Protein AF-A0A662H1N3-F1 (afdb_monomer_lite)

Secondary structure (DSSP, 8-state):
--HHHHHHHHHHHH-SSEEEEEEGGGHHHHHHHHHHTTEEEEEEEEEEEEEE--STT--SSEEEEEEEEEEEEE-

Foldseek 3Di:
DCPVLVVVVVVVVPDQKDKDKDFPVCVVVVQVSQVVVQKHKDFDDWDFDWDADPDPPDPDRTDTTTITIMMIGGD

pLDDT: mean 92.5, std 8.3, range [57.66, 98.5]

Sequence (75 aa):
KGYDTFFLKV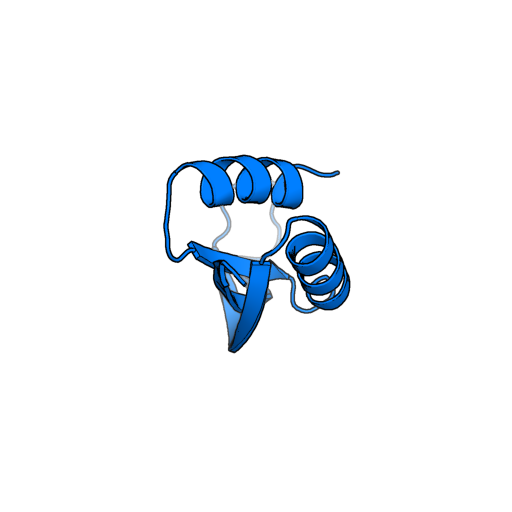AFKVARKVYSLHKSSTVEYIKTFSEKEGWISTVLLEEKFPLKRLYPFHRKKVHLVDVSLLAFKPR

Structure (mmCIF, N/CA/C/O backbone):
data_AF-A0A662H1N3-F1
#
_entry.id   AF-A0A662H1N3-F1
#
loop_
_atom_site.group_PDB
_atom_site.id
_atom_site.type_symbol
_atom_site.label_atom_id
_atom_site.label_alt_id
_atom_site.label_comp_id
_atom_site.label_asym_id
_atom_site.label_entity_id
_atom_site.label_seq_id
_atom_site.pdbx_PDB_ins_code
_atom_site.Cartn_x
_atom_site.Cartn_y
_atom_site.Cartn_z
_atom_site.occupancy
_atom_site.B_iso_or_equiv
_atom_site.auth_seq_id
_atom_site.auth_comp_id
_atom_site.auth_asym_id
_atom_site.auth_atom_id
_a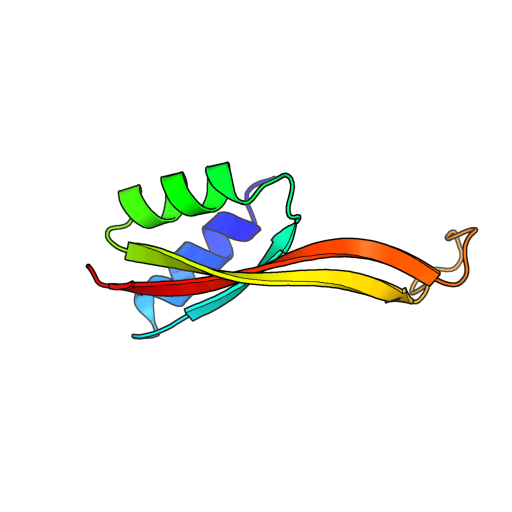tom_site.pdbx_PDB_model_num
ATOM 1 N N . LYS A 1 1 ? -1.402 12.371 -8.879 1.00 57.66 1 LYS A N 1
ATOM 2 C CA . LYS A 1 1 ? -0.878 11.933 -7.557 1.00 57.66 1 LYS A CA 1
ATOM 3 C C . LYS A 1 1 ? -2.078 11.805 -6.621 1.00 57.66 1 LYS A C 1
ATOM 5 O O . LYS A 1 1 ? -2.906 12.698 -6.675 1.00 57.66 1 LYS A O 1
ATOM 10 N N . GLY A 1 2 ? -2.215 10.718 -5.854 1.00 79.25 2 GLY A N 1
ATOM 11 C CA . GLY A 1 2 ? -3.337 10.525 -4.910 1.00 79.25 2 GLY A CA 1
ATOM 12 C C . GLY A 1 2 ? -4.408 9.505 -5.322 1.00 79.25 2 GLY A C 1
ATOM 13 O O . GLY A 1 2 ? -5.337 9.267 -4.561 1.00 79.25 2 GLY A O 1
ATOM 14 N N . TYR A 1 3 ? -4.283 8.866 -6.489 1.00 89.19 3 TYR A N 1
ATOM 15 C CA . TYR A 1 3 ? -5.227 7.817 -6.890 1.00 89.19 3 TYR A CA 1
ATOM 16 C C . TYR A 1 3 ? -5.151 6.5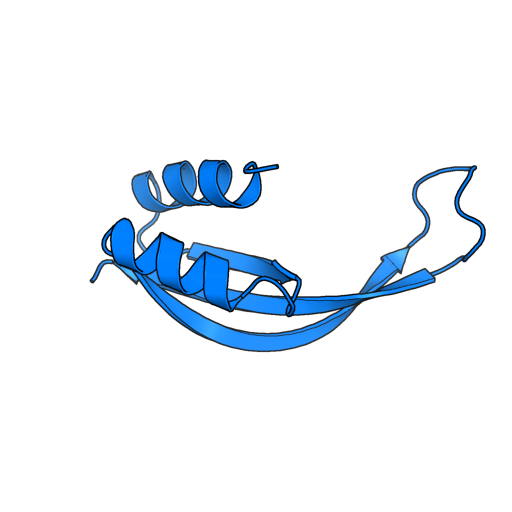82 -5.982 1.00 89.19 3 TYR A C 1
ATOM 18 O O . TYR A 1 3 ? -6.191 6.006 -5.681 1.00 89.19 3 TYR A O 1
ATOM 26 N N . ASP A 1 4 ? -3.959 6.232 -5.481 1.00 89.94 4 ASP A N 1
ATOM 27 C CA . ASP A 1 4 ? -3.781 5.108 -4.551 1.00 89.94 4 ASP A CA 1
ATOM 28 C C . ASP A 1 4 ? -4.606 5.298 -3.271 1.00 89.94 4 ASP A C 1
ATOM 30 O O . ASP A 1 4 ? -5.320 4.398 -2.838 1.00 89.94 4 ASP A O 1
ATOM 34 N N . THR A 1 5 ? -4.565 6.496 -2.683 1.00 94.00 5 THR A N 1
ATOM 35 C CA . THR A 1 5 ? -5.311 6.796 -1.457 1.00 94.00 5 THR A CA 1
ATOM 36 C C . THR A 1 5 ? -6.799 6.973 -1.727 1.00 94.00 5 THR A C 1
ATOM 38 O O . THR A 1 5 ? -7.605 6.517 -0.923 1.00 94.00 5 THR A O 1
ATOM 41 N N . PHE A 1 6 ? -7.195 7.555 -2.865 1.00 95.75 6 PHE A N 1
ATOM 42 C CA . PHE A 1 6 ? -8.605 7.621 -3.264 1.00 95.75 6 PHE A CA 1
ATOM 43 C C . PHE A 1 6 ? -9.220 6.225 -3.425 1.00 95.75 6 PHE A C 1
ATOM 45 O O . PHE A 1 6 ? -10.299 5.964 -2.895 1.00 95.75 6 PHE A O 1
ATOM 52 N N . PHE A 1 7 ? -8.506 5.312 -4.089 1.00 96.00 7 PHE A N 1
ATOM 53 C CA . PHE A 1 7 ? -8.907 3.914 -4.208 1.00 96.00 7 PHE A CA 1
ATOM 54 C C . PHE A 1 7 ? -9.079 3.266 -2.829 1.00 96.00 7 PHE A C 1
ATOM 56 O O . PHE A 1 7 ? -10.131 2.691 -2.550 1.00 96.00 7 PHE A O 1
ATOM 63 N N . LEU A 1 8 ? -8.093 3.425 -1.938 1.00 97.12 8 LEU A N 1
ATOM 64 C CA . LEU A 1 8 ? -8.161 2.873 -0.583 1.00 97.12 8 LEU A CA 1
ATOM 65 C C . LEU A 1 8 ? -9.331 3.447 0.230 1.00 97.12 8 LEU A C 1
ATOM 67 O O . LEU A 1 8 ? -10.012 2.676 0.898 1.00 97.12 8 LEU A O 1
ATOM 71 N N . LYS A 1 9 ? -9.647 4.749 0.123 1.00 96.81 9 LYS A N 1
ATOM 72 C CA . LYS A 1 9 ? -10.831 5.335 0.792 1.00 96.81 9 LYS A CA 1
ATOM 73 C C . LYS A 1 9 ? -12.124 4.651 0.390 1.00 96.81 9 LYS A C 1
ATOM 75 O O . LYS A 1 9 ? -13.002 4.463 1.225 1.00 96.81 9 LYS A O 1
ATOM 80 N N . VAL A 1 10 ? -12.277 4.334 -0.893 1.00 97.38 10 VAL A N 1
ATOM 81 C CA . VAL A 1 10 ? -13.470 3.638 -1.380 1.00 97.38 10 VAL A CA 1
ATOM 82 C C . VAL A 1 10 ? -13.443 2.181 -0.925 1.00 97.38 10 VAL A C 1
ATOM 84 O O . VAL A 1 10 ? -14.441 1.703 -0.393 1.00 97.38 10 VAL A O 1
ATOM 87 N N . ALA A 1 11 ? -12.299 1.500 -1.040 1.00 97.81 11 ALA A N 1
ATOM 88 C CA . ALA A 1 11 ? -12.139 0.109 -0.613 1.00 97.81 11 ALA A CA 1
ATOM 89 C C . ALA A 1 11 ? -12.463 -0.089 0.880 1.00 97.81 11 ALA A C 1
ATOM 91 O O . ALA A 1 11 ? -13.189 -1.015 1.240 1.00 97.81 11 ALA A O 1
ATOM 92 N N . PHE A 1 12 ? -12.004 0.824 1.739 1.00 97.81 12 PHE A N 1
ATOM 93 C CA . PHE A 1 12 ? -12.276 0.825 3.179 1.00 97.81 12 PHE A CA 1
ATOM 94 C C . PHE A 1 12 ? -13.757 1.031 3.529 1.00 97.81 12 PHE A C 1
ATOM 96 O O . PHE A 1 12 ? -14.188 0.639 4.607 1.00 97.81 12 PHE A O 1
ATOM 103 N N . LYS A 1 13 ? -14.570 1.601 2.634 1.00 97.44 13 LYS A N 1
ATOM 104 C CA . LYS A 1 13 ? -16.017 1.752 2.864 1.00 97.44 13 LYS A CA 1
ATOM 105 C C . LYS A 1 13 ? -16.817 0.496 2.529 1.00 97.44 13 LYS A C 1
ATOM 107 O O . LYS A 1 13 ? -17.917 0.333 3.044 1.00 97.44 13 LYS A O 1
ATOM 112 N N . VAL A 1 14 ? -16.303 -0.358 1.643 1.00 97.38 14 VAL A N 1
ATOM 113 C CA . VAL A 1 14 ? -17.082 -1.457 1.041 1.00 97.38 14 VAL A CA 1
ATOM 114 C C . VAL A 1 14 ? -16.610 -2.849 1.456 1.00 97.38 14 VAL A C 1
ATOM 116 O O . VAL A 1 14 ? -17.318 -3.826 1.231 1.00 97.38 14 VAL A O 1
ATOM 119 N N . ALA A 1 15 ? -15.428 -2.964 2.063 1.00 97.06 15 ALA A N 1
ATOM 120 C CA . ALA A 1 15 ? -14.841 -4.240 2.457 1.00 97.06 15 ALA A CA 1
ATOM 121 C C . ALA A 1 15 ? -14.467 -4.259 3.944 1.00 97.06 15 ALA A C 1
ATOM 123 O O . ALA A 1 15 ? -14.236 -3.222 4.549 1.00 97.06 15 ALA A O 1
ATOM 124 N N . ARG A 1 16 ? -14.369 -5.461 4.534 1.00 96.38 16 ARG A N 1
ATOM 125 C CA . ARG A 1 16 ? -13.842 -5.686 5.902 1.00 96.38 16 ARG A CA 1
ATOM 126 C C . ARG A 1 16 ? -12.360 -6.068 5.926 1.00 96.38 16 ARG A C 1
ATOM 128 O O . ARG A 1 16 ? -11.733 -6.065 6.979 1.00 96.38 16 ARG A O 1
ATOM 135 N N . LYS A 1 17 ? -11.814 -6.452 4.773 1.00 97.75 17 LYS A N 1
ATOM 136 C CA . LYS A 1 17 ? -10.396 -6.726 4.542 1.00 97.75 17 LYS A CA 1
ATOM 137 C C . LYS A 1 17 ? -10.055 -6.242 3.143 1.00 97.75 17 LYS A C 1
ATOM 139 O O . LYS A 1 17 ? -10.802 -6.534 2.212 1.00 97.75 17 LYS A O 1
ATOM 144 N N . VAL A 1 18 ? -8.947 -5.532 2.997 1.00 98.25 18 VAL A N 1
ATOM 145 C CA . VAL A 1 18 ? -8.461 -5.048 1.699 1.00 98.25 18 VAL A CA 1
ATOM 146 C C . VAL A 1 18 ? -7.055 -5.583 1.486 1.00 98.25 18 VAL A C 1
ATOM 148 O O . VAL A 1 18 ? -6.250 -5.566 2.410 1.00 98.25 18 VAL A O 1
ATOM 151 N N . TYR A 1 19 ? -6.766 -6.051 0.276 1.00 97.88 19 TYR A N 1
ATOM 152 C CA . TYR A 1 19 ? -5.427 -6.447 -0.149 1.00 97.88 19 TYR A CA 1
ATOM 153 C C . TYR A 1 19 ? -5.056 -5.599 -1.356 1.00 97.88 19 TYR A C 1
ATOM 155 O O . TYR A 1 19 ? -5.841 -5.504 -2.298 1.00 97.88 19 TYR A O 1
ATOM 163 N N . SER A 1 20 ? -3.896 -4.952 -1.320 1.00 96.81 20 SER A N 1
ATOM 164 C CA . SER A 1 20 ? -3.485 -4.043 -2.388 1.00 96.81 20 SER A CA 1
ATOM 165 C C . SER A 1 20 ? -1.971 -4.027 -2.553 1.00 96.81 20 SER A C 1
ATOM 167 O O . SER A 1 20 ? -1.227 -4.066 -1.571 1.00 96.81 20 SER A O 1
ATOM 169 N N . LEU A 1 21 ? -1.525 -3.967 -3.808 1.00 96.31 21 LEU A N 1
ATOM 170 C CA . LEU A 1 21 ? -0.121 -3.814 -4.172 1.00 96.31 21 LEU A CA 1
ATOM 171 C C . LEU A 1 21 ? 0.213 -2.328 -4.281 1.00 96.31 21 LEU A C 1
ATOM 173 O O . LEU A 1 21 ? -0.452 -1.581 -4.996 1.00 96.31 21 LEU A O 1
ATOM 177 N N . HIS A 1 22 ? 1.283 -1.913 -3.614 1.00 95.38 22 HIS A N 1
ATOM 178 C CA . HIS A 1 22 ? 1.817 -0.557 -3.702 1.00 95.38 22 HIS A CA 1
ATOM 179 C C . HIS A 1 22 ? 3.318 -0.613 -3.978 1.00 95.38 22 HIS A C 1
ATOM 181 O O . HIS A 1 22 ? 3.970 -1.602 -3.657 1.00 95.38 22 HIS A O 1
ATOM 187 N N . LYS A 1 23 ? 3.896 0.444 -4.562 1.00 95.19 23 LYS A N 1
ATOM 188 C CA . LYS A 1 23 ? 5.358 0.516 -4.721 1.00 95.19 23 LYS A CA 1
ATOM 189 C C . LYS A 1 23 ? 6.022 0.444 -3.351 1.00 95.19 23 LYS A C 1
ATOM 191 O O . LYS A 1 23 ? 5.625 1.200 -2.459 1.00 95.19 23 LYS A O 1
ATOM 196 N N . SER A 1 24 ? 7.066 -0.370 -3.211 1.00 95.81 24 SER A N 1
ATOM 197 C CA . SER A 1 24 ? 7.761 -0.553 -1.929 1.00 95.81 24 SER A CA 1
ATOM 198 C C . SER A 1 24 ? 8.270 0.775 -1.359 1.00 95.81 24 SER A C 1
ATOM 200 O O . SER A 1 24 ? 8.104 1.059 -0.177 1.00 95.81 24 SER A O 1
ATOM 202 N N . SER A 1 25 ? 8.735 1.683 -2.224 1.00 95.62 25 SER A N 1
ATOM 203 C CA . SER A 1 25 ? 9.188 3.030 -1.839 1.00 95.62 25 SER A CA 1
ATOM 204 C C . SER A 1 25 ? 8.093 3.949 -1.269 1.00 95.62 25 SER A C 1
ATOM 206 O O . SER A 1 25 ? 8.396 5.049 -0.820 1.00 95.62 25 SER A O 1
ATOM 208 N N . THR A 1 26 ? 6.817 3.560 -1.345 1.00 95.25 26 THR A N 1
ATOM 209 C CA . THR A 1 26 ? 5.662 4.366 -0.899 1.00 95.25 26 THR A CA 1
ATOM 210 C C . THR A 1 26 ? 4.898 3.741 0.266 1.00 95.25 26 THR A C 1
ATOM 212 O O . THR A 1 26 ? 3.920 4.318 0.734 1.00 95.25 26 THR A O 1
ATOM 215 N N . VAL A 1 27 ? 5.341 2.582 0.758 1.00 95.94 27 VAL A N 1
ATOM 216 C CA . VAL A 1 27 ? 4.646 1.809 1.797 1.00 95.94 27 VAL A CA 1
ATOM 217 C C . VAL A 1 27 ? 4.409 2.628 3.060 1.00 95.94 27 VAL A C 1
ATOM 219 O O . VAL A 1 27 ? 3.303 2.605 3.588 1.00 95.94 27 VAL A O 1
ATOM 222 N N . GLU A 1 28 ? 5.397 3.398 3.512 1.00 96.56 28 GLU A N 1
ATOM 223 C CA . GLU A 1 28 ? 5.276 4.181 4.748 1.00 96.56 28 GLU A CA 1
ATOM 224 C C . GLU A 1 28 ? 4.184 5.256 4.662 1.00 96.56 28 GLU A C 1
ATOM 226 O O . GLU A 1 28 ? 3.399 5.461 5.592 1.00 96.56 28 GLU A O 1
ATOM 231 N N . TYR A 1 29 ? 4.060 5.880 3.489 1.00 96.31 29 TYR A N 1
ATOM 232 C CA . TYR A 1 29 ? 2.977 6.815 3.211 1.00 96.31 29 TYR A CA 1
ATOM 233 C C . TYR A 1 29 ? 1.608 6.121 3.253 1.00 96.31 29 TYR A C 1
ATOM 235 O O . TYR A 1 29 ? 0.667 6.659 3.836 1.00 96.31 29 TYR A O 1
ATOM 243 N N . ILE A 1 30 ? 1.497 4.914 2.684 1.00 97.06 30 ILE A N 1
ATOM 244 C CA . ILE A 1 30 ? 0.253 4.131 2.693 1.00 97.06 30 ILE A CA 1
ATOM 245 C C . ILE A 1 30 ? -0.122 3.683 4.110 1.00 97.06 30 ILE A C 1
ATOM 247 O O . ILE A 1 30 ? -1.290 3.794 4.473 1.00 97.06 30 ILE A O 1
ATOM 251 N N . LYS A 1 31 ? 0.847 3.251 4.928 1.00 97.31 31 LYS A N 1
ATOM 252 C CA . LYS A 1 31 ? 0.627 2.891 6.339 1.00 97.31 31 LYS A CA 1
ATOM 253 C C . LYS A 1 31 ? 0.073 4.072 7.133 1.00 97.31 31 LYS A C 1
ATOM 255 O O . LYS A 1 31 ? -1.009 3.970 7.711 1.00 97.31 31 LYS A O 1
ATOM 260 N N . THR A 1 32 ? 0.760 5.216 7.061 1.00 97.50 32 THR A N 1
ATOM 261 C CA . THR A 1 32 ? 0.337 6.465 7.716 1.00 97.50 32 THR A CA 1
ATOM 262 C C . THR A 1 32 ? -1.060 6.888 7.259 1.00 97.50 32 THR A C 1
ATOM 264 O O . THR A 1 32 ? -1.880 7.344 8.053 1.00 97.50 32 THR A O 1
ATOM 267 N N . PHE A 1 33 ? -1.349 6.755 5.963 1.00 97.12 33 PHE A N 1
ATOM 268 C CA . PHE A 1 33 ? -2.665 7.052 5.414 1.00 97.12 33 PHE A CA 1
ATOM 269 C C . PHE A 1 33 ? -3.744 6.111 5.973 1.00 97.12 33 PHE A C 1
ATOM 271 O O . PHE A 1 33 ? -4.777 6.591 6.431 1.00 97.12 33 PHE A O 1
ATOM 278 N N . SER A 1 34 ? -3.509 4.795 5.978 1.00 97.12 34 SER A N 1
ATOM 279 C CA . SER A 1 34 ? -4.486 3.830 6.493 1.00 97.12 34 SER A CA 1
ATOM 280 C C . SER A 1 34 ? -4.759 4.002 7.983 1.00 97.12 34 SER A C 1
ATOM 282 O O . SER A 1 34 ? -5.915 3.934 8.391 1.00 97.12 34 SER A O 1
ATOM 284 N N . GLU A 1 35 ? -3.734 4.316 8.778 1.00 97.75 35 GLU A N 1
ATOM 285 C CA . GLU A 1 35 ? -3.899 4.564 10.210 1.00 97.75 35 GLU A CA 1
ATOM 286 C C . GLU A 1 35 ? -4.813 5.770 10.470 1.00 97.75 35 GLU A C 1
ATOM 288 O O . GLU A 1 35 ? -5.726 5.687 11.291 1.00 97.75 35 GLU A O 1
ATOM 293 N N . LYS A 1 36 ? -4.638 6.860 9.707 1.00 97.50 36 LYS A N 1
ATOM 294 C CA . LYS A 1 36 ? -5.502 8.053 9.780 1.00 97.50 36 LYS A CA 1
ATOM 295 C C . LYS A 1 36 ? -6.955 7.774 9.402 1.00 97.50 36 LYS A C 1
ATOM 297 O O . LYS A 1 36 ? -7.845 8.458 9.894 1.00 97.50 36 LYS A O 1
ATOM 302 N N . GLU A 1 37 ? -7.199 6.792 8.541 1.00 96.94 37 GLU A N 1
ATOM 303 C CA . GLU A 1 37 ? -8.549 6.376 8.143 1.00 96.94 37 GLU A CA 1
ATOM 304 C C . GLU A 1 37 ? -9.138 5.306 9.088 1.00 96.94 37 GLU A C 1
ATOM 306 O O . GLU A 1 37 ? -10.237 4.816 8.839 1.00 96.94 37 GLU A O 1
ATOM 311 N N . GLY A 1 38 ? -8.445 4.940 10.177 1.00 97.69 38 GLY A N 1
ATOM 312 C CA . GLY A 1 38 ? -8.930 3.975 11.173 1.00 97.69 38 GLY A CA 1
ATOM 313 C C . GLY A 1 38 ? -8.664 2.509 10.819 1.00 97.69 38 GLY A C 1
ATOM 314 O O . GLY A 1 38 ? -9.371 1.618 11.290 1.00 97.69 38 GLY A O 1
ATOM 315 N N . TRP A 1 39 ? -7.660 2.245 9.983 1.00 98.38 39 TRP A N 1
ATOM 316 C CA . TRP A 1 39 ? -7.304 0.909 9.511 1.00 98.38 39 TRP A CA 1
ATOM 317 C C . TRP A 1 39 ? -5.902 0.503 9.960 1.00 98.38 39 TRP A C 1
ATOM 319 O O . TRP A 1 39 ? -4.971 1.302 9.984 1.00 98.38 39 TRP A O 1
ATOM 329 N N . ILE A 1 40 ? -5.740 -0.780 10.272 1.00 98.00 40 ILE A N 1
ATOM 330 C CA . ILE A 1 40 ? -4.447 -1.411 10.535 1.00 98.00 40 ILE A CA 1
ATOM 331 C C . ILE A 1 40 ? -3.938 -2.009 9.227 1.00 98.00 40 ILE A C 1
ATOM 333 O O . ILE A 1 40 ? -4.645 -2.794 8.593 1.00 98.00 40 ILE A O 1
ATOM 337 N N . SER A 1 41 ? -2.700 -1.687 8.857 1.00 97.94 41 SER A N 1
ATOM 338 C CA . SER A 1 41 ? -2.019 -2.223 7.674 1.00 97.94 41 SER A CA 1
ATOM 339 C C . SER A 1 41 ? -0.868 -3.164 8.039 1.00 97.94 41 SER A C 1
ATOM 341 O O . SER A 1 41 ? -0.073 -2.857 8.928 1.00 97.94 41 SER A O 1
ATOM 343 N N . THR A 1 42 ? -0.710 -4.264 7.304 1.00 98.25 42 THR A N 1
ATOM 344 C CA . THR A 1 42 ? 0.395 -5.225 7.450 1.00 98.25 42 THR A CA 1
ATOM 345 C C . THR A 1 42 ? 0.997 -5.531 6.084 1.00 98.25 42 THR A C 1
ATOM 347 O O . THR A 1 42 ? 0.267 -5.859 5.151 1.00 98.25 42 THR A O 1
ATOM 350 N N . VAL A 1 43 ? 2.323 -5.433 5.959 1.00 98.00 43 VAL A N 1
ATOM 351 C CA . VAL A 1 43 ? 3.035 -5.886 4.755 1.00 98.00 43 VAL A CA 1
ATOM 352 C C . VAL A 1 43 ? 3.112 -7.407 4.805 1.00 98.00 43 VAL A C 1
ATOM 354 O O . VAL A 1 43 ? 3.624 -7.962 5.773 1.00 98.00 43 VAL A O 1
ATOM 357 N N . LEU A 1 44 ? 2.563 -8.070 3.792 1.00 97.50 44 LEU A N 1
ATOM 358 C CA . LEU A 1 44 ? 2.532 -9.529 3.699 1.00 97.50 44 LEU A CA 1
ATOM 359 C C . LEU A 1 44 ? 3.676 -10.092 2.862 1.00 97.50 44 LEU A C 1
ATOM 361 O O . LEU A 1 44 ? 4.142 -11.195 3.125 1.00 97.50 44 LEU A O 1
ATOM 365 N N . LEU A 1 45 ? 4.085 -9.354 1.833 1.00 96.56 45 LEU A N 1
ATOM 366 C CA . LEU A 1 45 ? 5.097 -9.779 0.876 1.00 96.56 45 LEU A CA 1
ATOM 367 C C . LEU A 1 45 ? 5.736 -8.552 0.231 1.00 96.56 45 LEU A C 1
ATOM 369 O O . LEU A 1 45 ? 5.055 -7.551 0.002 1.00 96.56 45 LEU A O 1
ATOM 373 N N . GLU A 1 46 ? 7.013 -8.668 -0.113 1.00 96.88 46 GLU A N 1
ATOM 374 C CA . GLU A 1 46 ? 7.719 -7.746 -0.998 1.00 96.88 46 GLU A CA 1
ATOM 375 C C . GLU A 1 46 ? 8.253 -8.533 -2.194 1.00 96.88 46 GLU A C 1
ATOM 377 O O . GLU A 1 46 ? 8.854 -9.594 -2.026 1.00 96.88 46 GLU A O 1
ATOM 382 N N . GLU A 1 47 ? 7.997 -8.048 -3.407 1.00 94.75 47 GLU A N 1
ATOM 383 C CA . GLU A 1 47 ? 8.318 -8.766 -4.637 1.00 94.75 47 GLU A CA 1
ATOM 384 C C . GLU A 1 47 ? 8.744 -7.811 -5.760 1.00 94.75 47 GLU A C 1
ATOM 386 O O . GLU A 1 47 ? 8.291 -6.669 -5.858 1.00 94.75 47 GLU A O 1
ATOM 391 N N . LYS A 1 48 ? 9.598 -8.310 -6.660 1.00 94.31 48 LYS A N 1
ATOM 392 C CA . LYS A 1 48 ? 9.916 -7.664 -7.938 1.00 94.31 48 LYS A CA 1
ATOM 393 C C . LYS A 1 48 ? 8.895 -8.060 -8.995 1.00 94.31 48 LYS A C 1
ATOM 395 O O . LYS A 1 48 ? 9.072 -9.053 -9.698 1.00 94.31 48 LYS A O 1
ATOM 400 N N . PHE A 1 49 ? 7.850 -7.257 -9.147 1.00 91.38 49 PHE A N 1
ATOM 401 C CA . PHE A 1 49 ? 6.765 -7.554 -10.071 1.00 91.38 49 PHE A CA 1
ATOM 402 C C . PHE A 1 49 ? 7.150 -7.232 -11.527 1.00 91.38 49 PHE A C 1
ATOM 404 O O . PHE A 1 49 ? 7.536 -6.094 -11.827 1.00 91.38 49 PHE A O 1
ATOM 411 N N . PRO A 1 50 ? 7.044 -8.195 -12.464 1.00 90.44 50 PRO A N 1
ATOM 412 C CA . PRO A 1 50 ? 7.385 -7.972 -13.861 1.00 90.44 50 PRO A CA 1
ATOM 413 C C . PRO A 1 50 ? 6.249 -7.275 -14.615 1.00 90.44 50 PRO A C 1
ATOM 415 O O . PRO A 1 50 ? 5.231 -7.873 -14.958 1.00 90.44 50 PRO A O 1
ATOM 418 N N . LEU A 1 51 ? 6.457 -6.011 -14.979 1.00 87.12 51 LEU A N 1
ATOM 419 C CA . LEU A 1 51 ? 5.580 -5.291 -15.895 1.00 87.12 51 LEU A CA 1
ATOM 420 C C . LEU A 1 51 ? 6.019 -5.534 -17.337 1.00 87.12 51 LEU A C 1
ATOM 422 O O . LEU A 1 51 ? 7.078 -5.075 -17.782 1.00 87.12 51 LEU A O 1
ATOM 426 N N . LYS A 1 52 ? 5.182 -6.259 -18.083 1.00 85.00 52 LYS A N 1
ATOM 427 C CA . LYS A 1 52 ? 5.333 -6.406 -19.533 1.00 85.00 52 LYS A CA 1
ATOM 428 C C . LYS A 1 52 ? 5.083 -5.063 -20.214 1.00 85.00 52 LYS A C 1
ATOM 430 O O . LYS A 1 52 ? 4.268 -4.253 -19.773 1.00 85.00 52 LYS A O 1
ATOM 435 N N . ARG A 1 53 ? 5.769 -4.831 -21.328 1.00 79.62 53 ARG A N 1
ATOM 436 C CA . ARG A 1 53 ? 5.530 -3.662 -22.174 1.00 79.62 53 ARG A CA 1
ATOM 437 C C . ARG A 1 53 ? 4.079 -3.649 -22.678 1.00 79.62 53 ARG A C 1
ATOM 439 O O . ARG A 1 53 ? 3.684 -4.533 -23.427 1.00 79.62 53 ARG A O 1
ATOM 446 N N . LEU A 1 54 ? 3.342 -2.597 -22.322 1.00 77.00 54 LEU A N 1
ATOM 447 C CA . LEU A 1 54 ? 1.989 -2.341 -22.834 1.00 77.00 54 LEU A CA 1
ATOM 448 C C . LEU A 1 54 ? 1.960 -1.344 -24.004 1.00 77.00 54 LEU A C 1
ATOM 450 O O . LEU A 1 54 ? 1.095 -1.448 -24.864 1.00 77.00 54 LEU A O 1
ATOM 454 N N . TYR A 1 55 ? 2.923 -0.413 -24.074 1.00 75.81 55 TYR A N 1
ATOM 455 C CA . TYR A 1 55 ? 2.917 0.670 -25.064 1.00 75.81 55 TYR A CA 1
ATOM 456 C C . TYR A 1 55 ? 4.099 0.638 -26.054 1.00 75.81 55 TYR A C 1
ATOM 458 O O . TYR A 1 55 ? 5.199 0.206 -25.685 1.00 75.81 55 TYR A O 1
ATOM 466 N N . PRO A 1 56 ? 3.920 1.151 -27.293 1.00 71.56 56 PRO A N 1
ATOM 467 C CA . PRO A 1 56 ? 4.947 1.135 -28.340 1.00 71.56 56 PRO A CA 1
ATOM 468 C C . PRO A 1 56 ? 6.243 1.881 -27.997 1.00 71.56 56 PRO A C 1
ATOM 470 O O . PRO A 1 56 ? 7.314 1.495 -28.465 1.00 71.56 56 PRO A O 1
ATOM 473 N N . PHE A 1 57 ? 6.159 2.911 -27.150 1.00 79.25 57 PHE A N 1
ATOM 474 C CA . PHE A 1 57 ? 7.287 3.759 -26.749 1.00 79.25 57 PHE A CA 1
ATOM 475 C C . PHE A 1 57 ? 8.166 3.156 -25.637 1.00 79.25 57 PHE A C 1
ATOM 477 O O . PHE A 1 57 ? 9.215 3.707 -25.303 1.00 79.25 57 PHE A O 1
ATOM 484 N N . HIS A 1 58 ? 7.785 2.018 -25.048 1.00 76.38 58 HIS A N 1
ATOM 485 C CA . HIS A 1 58 ? 8.620 1.356 -24.047 1.00 76.38 58 HIS A CA 1
ATOM 486 C C . HIS A 1 58 ? 9.834 0.681 -24.700 1.00 76.38 58 HIS A C 1
ATOM 488 O O . HIS A 1 58 ? 9.686 -0.227 -25.518 1.00 76.38 58 HIS A O 1
ATOM 494 N N . ARG A 1 59 ? 11.045 1.082 -24.294 1.00 72.19 59 ARG A N 1
ATOM 495 C CA . ARG A 1 59 ? 12.309 0.533 -24.820 1.00 72.19 59 ARG A CA 1
ATOM 496 C C . ARG A 1 59 ? 12.640 -0.873 -24.296 1.00 72.19 59 ARG A C 1
ATOM 498 O O . ARG A 1 59 ? 13.271 -1.650 -25.001 1.00 72.19 59 ARG A O 1
ATOM 505 N N . LYS A 1 60 ? 12.227 -1.210 -23.066 1.00 78.06 60 LYS A N 1
ATOM 506 C CA . LYS A 1 60 ? 12.501 -2.510 -22.418 1.00 78.06 60 LYS A CA 1
ATOM 507 C C . LYS A 1 60 ? 11.299 -3.454 -22.547 1.00 78.06 60 LYS A C 1
ATOM 509 O O . LYS A 1 60 ? 10.161 -3.015 -22.402 1.00 78.06 60 LYS A O 1
ATOM 514 N N . LYS A 1 61 ? 11.557 -4.748 -22.787 1.00 77.25 61 LYS A N 1
ATOM 515 C CA . LYS A 1 61 ? 10.513 -5.790 -22.918 1.00 77.25 61 LYS A CA 1
ATOM 516 C C . LYS A 1 61 ? 9.784 -6.067 -21.596 1.00 77.25 61 LYS A C 1
ATOM 518 O O . LYS A 1 61 ? 8.566 -6.235 -21.593 1.00 77.25 61 LYS A O 1
ATOM 523 N N . VAL A 1 62 ? 10.533 -6.085 -20.493 1.00 83.19 62 VAL A N 1
ATOM 524 C CA . VAL A 1 62 ? 10.028 -6.264 -19.126 1.00 83.19 62 VAL A CA 1
ATOM 525 C C . VAL A 1 62 ? 10.707 -5.240 -18.223 1.00 83.19 62 VAL A C 1
ATOM 527 O O . VAL A 1 62 ? 11.918 -5.026 -18.322 1.00 83.19 62 VAL A O 1
ATOM 530 N N . HIS A 1 63 ? 9.929 -4.599 -17.358 1.00 86.81 63 HIS A N 1
ATOM 531 C CA . HIS A 1 63 ? 10.424 -3.740 -16.291 1.00 86.81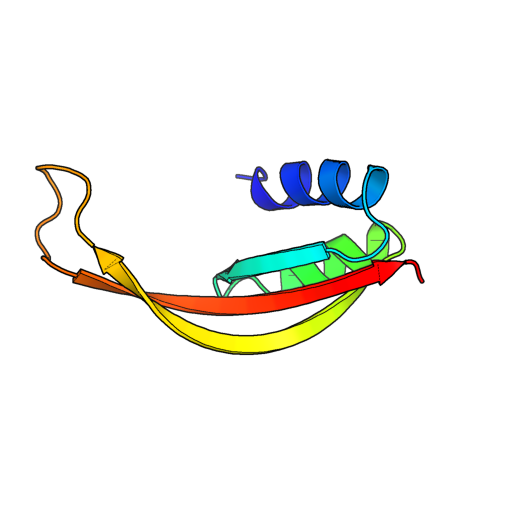 63 HIS A CA 1
ATOM 532 C C . HIS A 1 63 ? 10.038 -4.351 -14.946 1.00 86.81 63 HIS A C 1
ATOM 534 O O . HIS A 1 63 ? 8.859 -4.584 -14.697 1.00 86.81 63 HIS A O 1
ATOM 540 N N . LEU 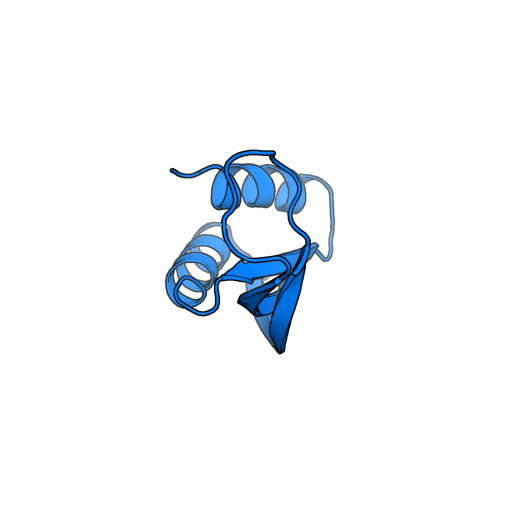A 1 64 ? 11.029 -4.636 -14.103 1.00 89.94 64 LEU A N 1
ATOM 541 C CA . LEU A 1 64 ? 10.792 -5.102 -12.741 1.00 89.94 64 LEU A CA 1
ATOM 542 C C . LEU A 1 64 ? 10.527 -3.891 -11.848 1.00 89.94 64 LEU A C 1
ATOM 544 O O . LEU A 1 64 ? 11.314 -2.944 -11.864 1.00 89.94 64 LEU A O 1
ATOM 548 N N . VAL A 1 65 ? 9.433 -3.930 -11.094 1.00 92.75 65 VAL A N 1
ATOM 549 C CA . VAL A 1 65 ? 9.068 -2.896 -10.122 1.00 92.75 65 VAL A CA 1
ATOM 550 C C . VAL A 1 65 ? 9.016 -3.525 -8.741 1.00 92.75 65 VAL A C 1
ATOM 552 O O . VAL A 1 65 ? 8.340 -4.534 -8.561 1.00 92.75 65 VAL A O 1
ATOM 555 N N . ASP A 1 66 ? 9.697 -2.916 -7.776 1.00 96.44 66 ASP A N 1
ATOM 556 C CA . ASP A 1 66 ? 9.598 -3.322 -6.376 1.00 96.44 66 ASP A CA 1
ATOM 557 C C . ASP A 1 66 ? 8.220 -2.919 -5.830 1.00 96.44 66 ASP A C 1
ATOM 559 O O . ASP A 1 66 ? 7.859 -1.731 -5.777 1.00 96.44 66 ASP A O 1
ATOM 563 N N . VAL A 1 67 ? 7.423 -3.924 -5.477 1.00 96.81 67 VAL A N 1
ATOM 564 C CA . VAL A 1 67 ? 6.085 -3.764 -4.910 1.00 96.81 67 VAL A CA 1
ATOM 565 C C . VAL A 1 67 ? 5.980 -4.495 -3.581 1.00 96.81 67 VAL A C 1
ATOM 567 O O . VAL A 1 67 ? 6.619 -5.519 -3.357 1.00 96.81 67 VAL A O 1
ATOM 570 N N . SER A 1 68 ? 5.118 -3.983 -2.713 1.00 97.69 68 SER A N 1
ATOM 571 C CA . SER A 1 68 ? 4.756 -4.624 -1.457 1.00 97.69 68 SER A CA 1
ATOM 572 C C . SER A 1 68 ? 3.251 -4.895 -1.452 1.00 97.69 68 SER A C 1
ATOM 574 O O . SER A 1 68 ? 2.448 -4.020 -1.794 1.00 97.69 68 SER A O 1
ATOM 576 N N . LEU A 1 69 ? 2.863 -6.112 -1.066 1.00 97.88 69 LEU A N 1
ATOM 577 C CA . LEU A 1 69 ? 1.476 -6.500 -0.825 1.00 97.88 69 LEU A CA 1
ATOM 578 C C . LEU A 1 69 ? 1.094 -6.117 0.598 1.00 97.88 69 LEU A C 1
ATOM 580 O O . 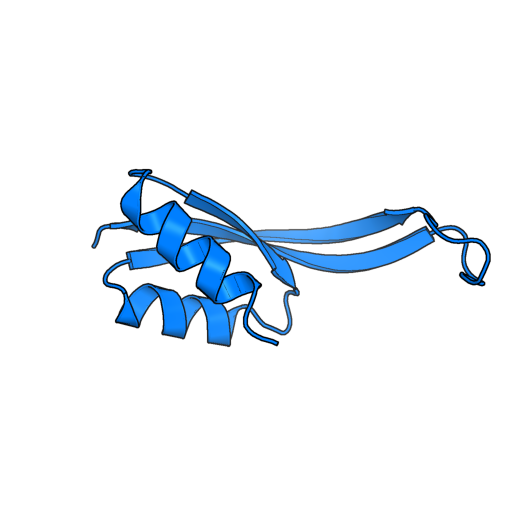LEU A 1 69 ? 1.678 -6.622 1.556 1.00 97.88 69 LEU A O 1
ATOM 584 N N . LEU A 1 70 ? 0.095 -5.252 0.739 1.00 98.19 70 LEU A N 1
ATOM 585 C CA . LEU A 1 70 ? -0.439 -4.857 2.033 1.00 98.19 70 LEU A CA 1
ATOM 586 C C . LEU A 1 70 ? -1.812 -5.483 2.247 1.00 98.19 70 LEU A C 1
ATOM 588 O O . LEU A 1 70 ? -2.654 -5.467 1.349 1.00 98.19 70 LEU A O 1
ATOM 592 N N . ALA A 1 71 ? -2.037 -5.982 3.457 1.00 98.44 71 ALA A N 1
ATOM 593 C CA . ALA A 1 71 ? -3.356 -6.303 3.973 1.00 98.44 71 ALA A CA 1
ATOM 594 C C . ALA A 1 71 ? -3.814 -5.216 4.941 1.00 98.44 71 ALA A C 1
ATOM 596 O O . ALA A 1 71 ? -3.046 -4.775 5.796 1.00 98.44 71 ALA A O 1
ATOM 597 N N . PHE A 1 72 ? -5.080 -4.834 4.836 1.00 98.50 72 PHE A N 1
ATOM 598 C CA . PHE A 1 72 ? -5.715 -3.849 5.695 1.00 98.50 72 PHE A CA 1
ATOM 599 C C . PHE A 1 72 ? -6.936 -4.460 6.377 1.00 98.50 72 PHE A C 1
ATOM 601 O O . PHE A 1 72 ? -7.703 -5.195 5.746 1.00 98.50 72 PHE A O 1
ATOM 608 N N . LYS A 1 73 ? -7.139 -4.128 7.652 1.00 97.94 73 LYS A N 1
ATOM 609 C CA . LYS A 1 73 ? -8.351 -4.441 8.425 1.00 97.94 73 LYS A CA 1
ATOM 610 C C . LYS A 1 73 ? -8.792 -3.223 9.253 1.00 97.94 73 LYS A C 1
ATOM 612 O O . LYS A 1 73 ? -7.914 -2.447 9.634 1.00 97.94 73 LYS A O 1
ATOM 617 N N . PRO A 1 74 ? -10.093 -3.055 9.554 1.00 96.69 74 PRO A N 1
ATOM 618 C CA . PRO A 1 74 ? -10.545 -2.049 10.509 1.00 96.69 74 PRO A CA 1
ATOM 619 C C . PRO A 1 74 ? -9.825 -2.228 11.848 1.00 96.69 74 PRO A C 1
ATOM 621 O O . PRO A 1 74 ? -9.490 -3.361 12.220 1.00 96.69 74 PRO A O 1
ATOM 624 N N . ARG A 1 75 ? -9.545 -1.112 12.520 1.00 88.94 75 ARG A N 1
ATOM 625 C CA . ARG A 1 75 ? -8.978 -1.115 13.868 1.00 88.94 75 ARG A CA 1
ATOM 626 C C . ARG A 1 75 ? -9.968 -1.648 14.900 1.00 88.94 75 ARG A C 1
ATOM 628 O O . ARG A 1 75 ? -11.183 -1.410 14.734 1.00 88.94 75 ARG A O 1
#

Radius of gyration: 14.12 Å; chains: 1; bounding box: 30×22×42 Å